Protein AF-A0A7K0PXF7-F1 (afdb_monomer_lite)

pLDDT: mean 78.7, std 16.93, range [41.91, 95.56]

Structure (mmCIF, N/CA/C/O backbone):
data_AF-A0A7K0PXF7-F1
#
_entry.id   AF-A0A7K0PXF7-F1
#
loop_
_atom_site.group_PDB
_atom_site.id
_atom_site.type_symbol
_atom_site.label_atom_id
_atom_site.label_alt_id
_atom_site.label_comp_id
_atom_site.label_asym_id
_atom_site.label_entity_id
_atom_site.label_seq_id
_atom_site.pdbx_PDB_ins_code
_atom_site.Cartn_x
_atom_site.Cartn_y
_atom_site.Cartn_z
_atom_site.occupancy
_atom_site.B_iso_or_equiv
_atom_site.auth_seq_id
_atom_site.auth_comp_id
_atom_site.auth_asym_id
_atom_site.auth_atom_id
_atom_site.pdbx_PDB_model_num
ATOM 1 N N . MET A 1 1 ? 28.383 44.919 -2.821 1.00 44.00 1 MET A N 1
ATOM 2 C CA . MET A 1 1 ? 27.640 44.185 -1.780 1.00 44.00 1 MET A CA 1
ATOM 3 C C . MET A 1 1 ? 26.188 44.120 -2.217 1.00 44.00 1 MET A C 1
ATOM 5 O O . MET A 1 1 ? 25.438 45.035 -1.929 1.00 44.00 1 MET A O 1
ATOM 9 N N . ASP A 1 2 ? 25.844 43.080 -2.973 1.00 52.16 2 ASP A N 1
ATOM 10 C CA . ASP A 1 2 ? 24.467 42.679 -3.275 1.00 52.16 2 ASP A CA 1
ATOM 11 C C . ASP A 1 2 ? 24.440 41.149 -3.118 1.00 52.16 2 ASP A C 1
ATOM 13 O O . ASP A 1 2 ? 24.954 40.433 -3.983 1.00 52.16 2 ASP A O 1
ATOM 17 N N . PRO A 1 3 ? 24.054 40.627 -1.941 1.00 54.09 3 PRO A N 1
ATOM 18 C CA . PRO A 1 3 ? 23.966 39.198 -1.727 1.00 54.09 3 PRO A CA 1
ATOM 19 C C . PRO A 1 3 ? 22.509 38.747 -1.879 1.00 54.09 3 PRO A C 1
ATOM 21 O O . PRO A 1 3 ? 21.638 39.248 -1.177 1.00 54.09 3 PRO A O 1
ATOM 24 N N . GLN A 1 4 ? 22.306 37.710 -2.704 1.00 60.38 4 GLN A N 1
ATOM 25 C CA . GLN A 1 4 ? 21.154 36.782 -2.758 1.00 60.38 4 GLN A CA 1
ATOM 26 C C . GLN A 1 4 ? 20.287 36.828 -4.034 1.00 60.38 4 GLN A C 1
ATOM 28 O O . GLN A 1 4 ? 19.074 37.011 -3.978 1.00 60.38 4 GLN A O 1
ATOM 33 N N . ARG A 1 5 ? 20.867 36.448 -5.183 1.00 46.28 5 ARG A N 1
ATOM 34 C CA . ARG A 1 5 ? 20.123 35.643 -6.171 1.00 46.28 5 ARG A CA 1
ATOM 35 C C . ARG A 1 5 ? 20.461 34.168 -5.972 1.00 46.28 5 ARG A C 1
ATOM 37 O O . ARG A 1 5 ? 21.528 33.710 -6.368 1.00 46.28 5 ARG A O 1
ATOM 44 N N . ARG A 1 6 ? 19.545 33.423 -5.350 1.00 56.78 6 ARG A N 1
ATOM 45 C CA . ARG A 1 6 ? 19.552 31.955 -5.391 1.00 56.78 6 ARG A CA 1
ATOM 46 C C . ARG A 1 6 ? 19.101 31.529 -6.796 1.00 56.78 6 ARG A C 1
ATOM 48 O O . ARG A 1 6 ? 18.019 31.954 -7.202 1.00 56.78 6 ARG A O 1
ATOM 55 N N . PRO A 1 7 ? 19.871 30.735 -7.557 1.00 49.38 7 PRO A N 1
ATOM 56 C CA . PRO A 1 7 ? 19.353 30.156 -8.786 1.00 49.38 7 PRO A CA 1
ATOM 57 C C . PRO A 1 7 ? 18.226 29.181 -8.433 1.00 49.38 7 PRO A C 1
ATOM 59 O O . PRO A 1 7 ? 18.377 28.323 -7.561 1.00 49.38 7 PRO A O 1
ATOM 62 N N . GLY A 1 8 ? 17.077 29.362 -9.087 1.00 43.50 8 GLY A N 1
ATOM 63 C CA . GLY A 1 8 ? 15.944 28.455 -8.994 1.00 43.50 8 GLY A CA 1
ATOM 64 C C . GLY A 1 8 ? 16.385 27.036 -9.334 1.00 43.50 8 GLY A C 1
ATOM 65 O O . GLY A 1 8 ? 17.063 26.806 -10.334 1.00 43.50 8 GLY A O 1
ATOM 66 N N . ARG A 1 9 ? 16.003 26.095 -8.470 1.00 49.97 9 ARG A N 1
ATOM 67 C CA . ARG A 1 9 ? 15.986 24.661 -8.748 1.00 49.97 9 ARG A CA 1
ATOM 68 C C . ARG A 1 9 ? 15.260 24.483 -10.085 1.00 49.97 9 ARG A C 1
ATOM 70 O O . ARG A 1 9 ? 14.050 24.678 -10.142 1.00 49.97 9 ARG A O 1
ATOM 77 N N . GLY A 1 10 ? 15.998 24.187 -11.156 1.00 41.91 10 GLY A N 1
ATOM 78 C CA . GLY A 1 10 ? 15.384 23.762 -12.412 1.00 41.91 10 GLY A CA 1
ATOM 79 C C . GLY A 1 10 ? 14.460 22.568 -12.142 1.00 41.91 10 GLY A C 1
ATOM 80 O O . GLY A 1 10 ? 14.715 21.845 -11.171 1.00 41.91 10 GLY A O 1
ATOM 81 N N . PRO A 1 11 ? 13.392 22.366 -12.934 1.00 53.38 11 PRO A N 1
ATOM 82 C CA . PRO A 1 11 ? 12.581 21.158 -12.842 1.00 53.38 11 PRO A CA 1
ATOM 83 C C . PRO A 1 11 ? 13.532 19.974 -13.019 1.00 53.38 11 PRO A C 1
ATOM 85 O O . PRO A 1 11 ? 14.140 19.779 -14.072 1.00 53.38 11 PRO A O 1
ATOM 88 N N . GLY A 1 12 ? 13.814 19.308 -11.904 1.00 44.44 12 GLY A N 1
ATOM 89 C CA . GLY A 1 12 ? 14.831 18.285 -11.833 1.00 44.44 12 GLY A CA 1
ATOM 90 C C . GLY A 1 12 ? 14.273 17.051 -12.492 1.00 44.44 12 GLY A C 1
ATOM 91 O O . GLY A 1 12 ? 13.496 16.367 -11.854 1.00 44.44 12 GLY A O 1
ATOM 92 N N . ALA A 1 13 ? 14.687 16.801 -13.732 1.00 46.78 13 ALA A N 1
ATOM 93 C CA . ALA A 1 13 ? 14.728 15.480 -14.339 1.00 46.78 13 ALA A CA 1
ATOM 94 C C . ALA A 1 13 ? 13.550 14.567 -13.953 1.00 46.78 13 ALA A C 1
ATOM 96 O O . ALA A 1 13 ? 13.753 13.501 -13.373 1.00 46.78 13 ALA A O 1
ATOM 97 N N . ASP A 1 14 ? 12.337 14.942 -14.356 1.00 48.91 14 ASP A N 1
ATOM 98 C CA . ASP A 1 14 ? 11.270 13.972 -14.603 1.00 48.91 14 ASP A CA 1
ATOM 99 C C . ASP A 1 14 ? 11.648 13.213 -15.887 1.00 48.91 14 ASP A C 1
ATOM 101 O O . ASP A 1 14 ? 11.033 13.356 -16.940 1.00 48.91 14 ASP A O 1
ATOM 105 N N . GLY A 1 15 ? 12.778 12.500 -15.851 1.00 49.03 15 GLY A N 1
ATOM 106 C CA . GLY A 1 15 ? 13.150 11.582 -16.913 1.00 49.03 15 GLY A CA 1
ATOM 107 C C . GLY A 1 15 ? 12.067 10.525 -16.941 1.00 49.03 15 GLY A C 1
ATOM 108 O O . GLY A 1 15 ? 11.987 9.767 -15.981 1.00 49.03 15 GLY A O 1
ATOM 109 N N . GLU A 1 16 ? 11.227 10.573 -17.980 1.00 50.56 16 GLU A N 1
ATOM 110 C CA . GLU A 1 16 ? 10.101 9.685 -18.285 1.00 50.56 16 GLU A CA 1
ATOM 111 C C . GLU A 1 16 ? 10.305 8.312 -17.639 1.00 50.56 16 GLU A C 1
ATOM 113 O O . GLU A 1 16 ? 10.976 7.432 -18.188 1.00 50.56 16 GLU A O 1
ATOM 118 N N . ARG A 1 17 ? 9.814 8.154 -16.404 1.00 65.75 17 ARG A N 1
ATOM 119 C CA . ARG A 1 17 ? 9.922 6.874 -15.720 1.00 65.75 17 ARG A CA 1
ATOM 120 C C . ARG A 1 17 ? 8.988 5.963 -16.504 1.00 65.75 17 ARG A C 1
ATOM 122 O O . ARG A 1 17 ? 7.816 6.317 -16.635 1.00 65.75 17 ARG A O 1
ATOM 129 N N . PRO A 1 18 ? 9.482 4.840 -17.053 1.00 74.38 18 PRO A N 1
ATOM 130 C CA . PRO A 1 18 ? 8.632 3.957 -17.826 1.00 74.38 18 PRO A CA 1
ATOM 131 C C . PRO A 1 18 ? 7.399 3.603 -16.990 1.00 74.38 18 PRO A C 1
ATOM 133 O O . PRO A 1 18 ? 7.523 3.452 -15.763 1.00 74.38 18 PRO A O 1
ATOM 136 N N . PRO A 1 19 ? 6.219 3.517 -17.625 1.00 83.06 19 PRO A N 1
ATOM 137 C CA . PRO A 1 19 ? 4.992 3.219 -16.912 1.00 83.06 19 PRO A CA 1
ATOM 138 C C . PRO A 1 19 ? 5.162 1.927 -16.101 1.00 83.06 19 PRO A C 1
ATOM 140 O O . PRO A 1 19 ? 5.931 1.042 -16.499 1.00 83.06 19 PRO A O 1
ATOM 143 N N . PRO A 1 20 ? 4.486 1.818 -14.946 1.00 86.88 20 PRO A N 1
ATOM 144 C CA . PRO A 1 20 ? 4.523 0.598 -14.161 1.00 86.88 20 PRO A CA 1
ATOM 145 C C . PRO A 1 20 ? 4.118 -0.613 -15.020 1.00 86.88 20 PRO A C 1
ATOM 147 O O . PRO A 1 20 ? 3.199 -0.498 -15.835 1.00 86.88 20 PRO A O 1
ATOM 150 N N . PRO A 1 21 ? 4.779 -1.770 -14.843 1.00 91.88 21 PRO A N 1
ATOM 151 C CA . PRO A 1 21 ? 4.381 -3.020 -15.471 1.00 91.88 21 PRO A CA 1
ATOM 152 C C . PRO A 1 21 ? 2.913 -3.337 -15.199 1.00 91.88 21 PRO A C 1
ATOM 154 O O . PRO A 1 21 ? 2.391 -3.005 -14.130 1.00 91.88 21 PRO A O 1
ATOM 157 N N . ALA A 1 22 ? 2.254 -3.988 -16.156 1.00 92.56 22 ALA A N 1
ATOM 158 C CA . ALA A 1 22 ? 0.816 -4.232 -16.102 1.00 92.56 22 ALA A CA 1
ATOM 159 C C . ALA A 1 22 ? 0.411 -5.049 -14.865 1.00 92.56 22 ALA A C 1
ATOM 161 O O . ALA A 1 22 ? -0.612 -4.767 -14.250 1.00 92.56 22 ALA A O 1
ATOM 162 N N . GLU A 1 23 ? 1.237 -6.012 -14.461 1.00 91.00 23 GLU A N 1
ATOM 163 C CA . GLU A 1 23 ? 1.022 -6.856 -13.286 1.00 91.00 23 GLU A CA 1
ATOM 164 C C . GLU A 1 23 ? 1.100 -6.040 -11.991 1.00 91.00 23 GLU A C 1
ATOM 166 O O . GLU A 1 23 ? 0.265 -6.193 -11.100 1.00 91.00 23 GLU A O 1
ATOM 171 N N . PHE A 1 24 ? 2.070 -5.123 -11.908 1.00 92.94 24 PHE A N 1
ATOM 172 C CA . PHE A 1 24 ? 2.196 -4.217 -10.770 1.00 92.94 24 PHE A CA 1
ATOM 173 C C . PHE A 1 24 ? 1.018 -3.248 -10.715 1.00 92.94 24 PHE A C 1
ATOM 175 O O . PHE A 1 24 ? 0.429 -3.069 -9.653 1.00 92.94 24 PHE A O 1
ATOM 182 N N . GLN A 1 25 ? 0.619 -2.680 -11.856 1.00 93.69 25 GLN A N 1
ATOM 183 C CA . GLN A 1 25 ? -0.550 -1.808 -11.926 1.00 93.69 25 GLN A CA 1
ATOM 184 C C . GLN A 1 25 ? -1.831 -2.546 -11.512 1.00 93.69 25 GLN A C 1
ATOM 186 O O . GLN A 1 25 ? -2.580 -2.033 -10.688 1.00 93.69 25 GLN A O 1
ATOM 191 N N . ALA A 1 26 ? -2.040 -3.776 -11.989 1.00 93.69 26 ALA A N 1
ATOM 192 C CA . ALA A 1 26 ? -3.191 -4.592 -11.612 1.00 93.69 26 ALA A CA 1
ATOM 193 C C . ALA A 1 26 ? -3.229 -4.888 -10.101 1.00 93.69 26 ALA A C 1
ATOM 195 O O . ALA A 1 26 ? -4.301 -4.875 -9.494 1.00 93.69 26 ALA A O 1
ATOM 196 N N . ALA A 1 27 ? -2.069 -5.111 -9.472 1.00 92.50 27 ALA A N 1
ATOM 197 C CA . ALA A 1 27 ? -1.982 -5.271 -8.023 1.00 92.50 27 ALA A CA 1
ATOM 198 C C . ALA A 1 27 ? -2.376 -3.985 -7.276 1.00 92.50 27 ALA A C 1
ATOM 200 O O . ALA A 1 27 ? -3.106 -4.052 -6.286 1.00 92.50 27 ALA A O 1
ATOM 201 N N . LEU A 1 28 ? -1.942 -2.813 -7.754 1.00 93.06 28 LEU A N 1
ATOM 202 C CA . LEU A 1 28 ? -2.340 -1.525 -7.174 1.00 93.06 28 LEU A CA 1
ATOM 203 C C . LEU A 1 28 ? -3.840 -1.264 -7.335 1.00 93.06 28 LEU A C 1
ATOM 205 O O . LEU A 1 28 ? -4.492 -0.838 -6.380 1.00 93.06 28 LEU A O 1
ATOM 209 N N . ASP A 1 29 ? -4.393 -1.571 -8.506 1.00 94.19 29 ASP A N 1
ATOM 210 C CA . ASP A 1 29 ? -5.822 -1.421 -8.775 1.00 94.19 29 ASP A CA 1
ATOM 211 C C . ASP A 1 29 ? -6.644 -2.333 -7.854 1.00 94.19 29 ASP A C 1
ATOM 213 O O . ASP A 1 29 ? -7.646 -1.899 -7.285 1.00 94.19 29 ASP A O 1
ATOM 217 N N . ALA A 1 30 ? -6.189 -3.569 -7.622 1.00 92.44 30 ALA A N 1
ATOM 218 C CA . ALA A 1 30 ? -6.816 -4.477 -6.667 1.00 92.44 30 ALA A CA 1
ATOM 219 C C . ALA A 1 30 ? -6.774 -3.923 -5.230 1.00 92.44 30 ALA A C 1
ATOM 221 O O . ALA A 1 30 ? -7.799 -3.935 -4.542 1.00 92.44 30 ALA A O 1
ATOM 222 N N . LEU A 1 31 ? -5.633 -3.379 -4.789 1.00 91.25 31 LEU A N 1
ATOM 223 C CA . LEU A 1 31 ? -5.496 -2.762 -3.463 1.00 91.25 31 LEU A CA 1
ATOM 224 C C . LEU A 1 31 ? -6.424 -1.557 -3.280 1.00 91.25 31 LEU A C 1
ATOM 226 O O . LEU A 1 31 ? -6.997 -1.387 -2.204 1.00 91.25 31 LEU A O 1
ATOM 230 N N . ALA A 1 32 ? -6.634 -0.761 -4.328 1.00 88.94 32 ALA A N 1
ATOM 231 C CA . ALA A 1 32 ? -7.521 0.399 -4.283 1.00 88.94 32 ALA A CA 1
ATOM 232 C C . ALA A 1 32 ? -9.000 0.030 -4.046 1.00 88.94 32 ALA A C 1
ATOM 234 O O . ALA A 1 32 ? -9.785 0.871 -3.608 1.00 88.94 32 ALA A O 1
ATOM 235 N N . THR A 1 33 ? -9.394 -1.225 -4.298 1.00 92.19 33 THR A N 1
ATOM 236 C CA . THR A 1 33 ? -10.762 -1.709 -4.033 1.00 92.19 33 THR A CA 1
ATOM 237 C C . THR A 1 33 ? -10.999 -2.147 -2.585 1.00 92.19 33 THR A C 1
ATOM 239 O O . THR A 1 33 ? -12.144 -2.409 -2.199 1.00 92.19 33 THR A O 1
ATOM 242 N N . VAL A 1 34 ? -9.946 -2.218 -1.762 1.00 91.50 34 VAL A N 1
ATOM 243 C CA . VAL A 1 34 ? -10.035 -2.713 -0.386 1.00 91.50 34 VAL A CA 1
ATOM 244 C C . VAL A 1 34 ? -10.820 -1.738 0.490 1.00 91.50 34 VAL A C 1
ATOM 246 O O . VAL A 1 34 ? -10.490 -0.561 0.624 1.00 91.50 34 VAL A O 1
ATOM 249 N N . ARG A 1 35 ? -11.859 -2.256 1.150 1.00 91.06 35 ARG A N 1
ATOM 250 C CA . ARG A 1 35 ? -12.595 -1.548 2.201 1.00 91.06 35 ARG A CA 1
ATOM 251 C C . ARG A 1 35 ? -11.990 -1.913 3.551 1.00 91.06 35 ARG A C 1
ATOM 253 O O . ARG A 1 35 ? -12.199 -3.020 4.043 1.00 91.06 35 ARG A O 1
ATOM 260 N N . ALA A 1 36 ? -11.240 -0.985 4.136 1.00 88.06 36 ALA A N 1
ATOM 261 C CA . ALA A 1 36 ? -10.770 -1.124 5.507 1.00 88.06 36 ALA A CA 1
ATOM 262 C C . ALA A 1 36 ? -11.952 -1.066 6.488 1.00 88.06 36 ALA A C 1
ATOM 264 O O . ALA A 1 36 ? -12.992 -0.467 6.191 1.00 88.06 36 ALA A O 1
ATOM 265 N N . ARG A 1 37 ? -11.797 -1.694 7.657 1.00 89.69 37 ARG A N 1
ATOM 266 C CA . ARG A 1 37 ? -12.755 -1.511 8.753 1.00 89.69 37 ARG A CA 1
ATOM 267 C C . ARG A 1 37 ? -12.693 -0.069 9.264 1.00 89.69 37 ARG A C 1
ATOM 269 O O . ARG A 1 37 ? -11.675 0.590 9.084 1.00 89.69 37 ARG A O 1
ATOM 276 N N . SER A 1 38 ? -13.753 0.411 9.912 1.00 87.25 38 SER A N 1
ATOM 277 C CA . SER A 1 38 ? -13.842 1.796 10.402 1.00 87.25 38 SER A CA 1
ATOM 278 C C . SER A 1 38 ? -12.760 2.159 11.417 1.00 87.25 38 SER A C 1
ATOM 280 O O . SER A 1 38 ? -12.390 3.322 11.504 1.00 87.25 38 SER A O 1
ATOM 282 N N . GLU A 1 39 ? -12.236 1.175 12.148 1.00 87.38 39 GLU A N 1
ATOM 283 C CA . GLU A 1 39 ? -11.149 1.366 13.111 1.00 87.38 39 GLU A CA 1
ATOM 284 C C . GLU A 1 39 ? -9.764 1.450 12.439 1.00 87.38 39 GLU A C 1
ATOM 286 O O . GLU A 1 39 ? -8.769 1.718 13.105 1.00 87.38 39 GLU A O 1
ATOM 291 N N . ILE A 1 40 ? -9.674 1.180 11.129 1.00 90.38 40 ILE A N 1
ATOM 292 C CA . ILE A 1 40 ? -8.419 1.112 10.378 1.00 90.38 40 ILE A CA 1
ATOM 293 C C . ILE A 1 40 ? -8.330 2.293 9.413 1.00 90.38 40 ILE A C 1
ATOM 295 O O . ILE A 1 40 ? -9.089 2.401 8.449 1.00 90.38 40 ILE A O 1
ATOM 299 N N . VAL A 1 41 ? -7.314 3.124 9.612 1.00 89.69 41 VAL A N 1
ATOM 300 C CA . VAL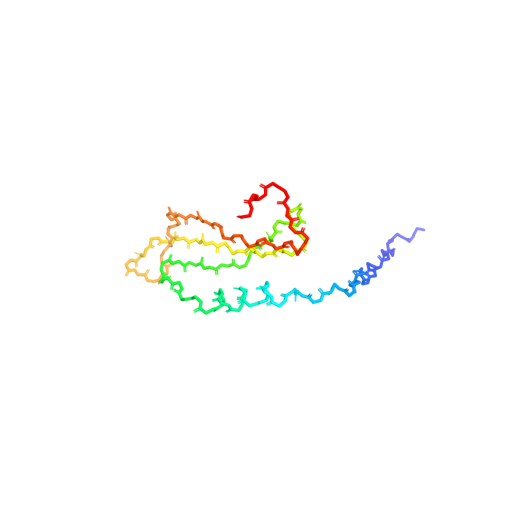 A 1 41 ? -6.944 4.207 8.704 1.00 89.69 41 VAL A CA 1
ATOM 301 C C . VAL A 1 41 ? -5.805 3.728 7.811 1.00 89.69 41 VAL A C 1
ATOM 303 O O . VAL A 1 41 ? -4.729 3.377 8.296 1.00 89.69 41 VAL A O 1
ATOM 306 N N . LEU A 1 42 ? -6.047 3.711 6.499 1.00 92.12 42 LEU A N 1
ATOM 307 C CA . LEU A 1 42 ? -5.032 3.414 5.490 1.00 92.12 42 LEU A CA 1
ATOM 308 C C . LEU A 1 42 ? -4.520 4.712 4.866 1.00 92.12 42 LEU A C 1
ATOM 310 O O . LEU A 1 42 ? -5.310 5.570 4.472 1.00 92.12 42 LEU A O 1
ATOM 314 N N . GLU A 1 43 ? -3.204 4.840 4.732 1.00 90.75 43 GLU A N 1
ATOM 315 C CA . GLU A 1 43 ? -2.565 6.001 4.115 1.00 90.75 43 GLU A CA 1
ATOM 316 C C . GLU A 1 43 ? -1.392 5.598 3.222 1.00 90.75 43 GLU A C 1
ATOM 318 O O . GLU A 1 43 ? -0.699 4.612 3.473 1.00 90.75 43 GLU A O 1
ATOM 323 N N . HIS A 1 44 ? -1.144 6.367 2.162 1.00 90.94 44 HIS A N 1
ATOM 324 C CA . HIS A 1 44 ? 0.049 6.167 1.346 1.00 90.94 44 HIS A CA 1
ATOM 325 C C . HIS A 1 44 ? 1.282 6.652 2.102 1.00 90.94 44 HIS A C 1
ATOM 327 O O . HIS A 1 44 ? 1.326 7.787 2.578 1.00 90.94 44 HIS A O 1
ATOM 333 N N . ILE A 1 45 ? 2.309 5.808 2.146 1.00 93.31 45 ILE A N 1
ATOM 334 C CA . ILE A 1 45 ? 3.597 6.142 2.756 1.00 93.31 45 ILE A CA 1
ATOM 335 C C . ILE A 1 45 ? 4.721 6.033 1.718 1.00 93.31 45 ILE A C 1
ATOM 337 O O . ILE A 1 45 ? 4.565 5.352 0.700 1.00 93.31 45 ILE A O 1
ATOM 341 N N . PRO A 1 46 ? 5.880 6.677 1.946 1.00 91.19 46 PRO A N 1
ATOM 342 C CA . PRO A 1 46 ? 7.022 6.536 1.054 1.00 91.19 46 PRO A CA 1
ATOM 343 C C . PRO A 1 46 ? 7.450 5.070 0.926 1.00 91.19 46 PRO A C 1
ATOM 345 O O . PRO A 1 46 ? 7.832 4.429 1.908 1.00 91.19 46 PRO A O 1
ATOM 348 N N . ALA A 1 47 ? 7.403 4.542 -0.296 1.00 89.56 47 ALA A N 1
ATOM 349 C CA . ALA A 1 47 ? 7.810 3.172 -0.569 1.00 89.56 47 ALA A CA 1
ATOM 350 C C . ALA A 1 47 ? 9.342 3.019 -0.528 1.00 89.56 47 ALA A C 1
ATOM 352 O O . ALA A 1 47 ? 10.067 3.946 -0.917 1.00 89.56 47 ALA A O 1
ATOM 353 N N . PRO A 1 48 ? 9.864 1.861 -0.085 1.00 86.31 48 PRO A N 1
ATOM 354 C CA . PRO A 1 48 ? 11.299 1.606 -0.051 1.00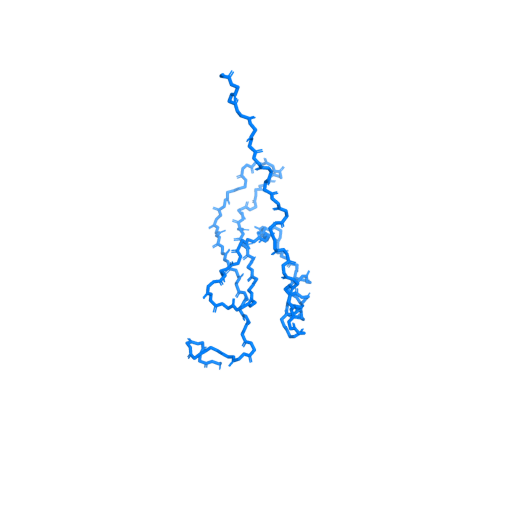 86.31 48 PRO A CA 1
ATOM 355 C C . PRO A 1 48 ? 11.884 1.541 -1.468 1.00 86.31 48 PRO A C 1
ATOM 357 O O . PRO A 1 48 ? 11.736 0.558 -2.185 1.00 86.31 48 PRO A O 1
ATOM 360 N N . GLN A 1 49 ? 12.627 2.579 -1.849 1.00 81.81 49 GLN A N 1
ATOM 361 C CA . GLN A 1 49 ? 13.153 2.743 -3.213 1.00 81.81 49 GLN A CA 1
ATOM 362 C C . GLN A 1 49 ? 14.369 1.862 -3.543 1.00 81.81 49 GLN A C 1
ATOM 364 O O . GLN A 1 49 ? 14.812 1.829 -4.684 1.00 81.81 49 GLN A O 1
ATOM 369 N N . ARG A 1 50 ? 14.967 1.199 -2.545 1.00 85.31 50 ARG A N 1
ATOM 370 C CA . ARG A 1 50 ? 16.214 0.426 -2.710 1.00 85.31 50 ARG A CA 1
ATOM 371 C C . ARG A 1 50 ? 16.002 -1.075 -2.876 1.00 85.31 50 ARG A C 1
ATOM 373 O O . ARG A 1 50 ? 16.975 -1.772 -3.128 1.00 85.31 50 ARG A O 1
ATOM 380 N N . LEU A 1 51 ? 14.778 -1.556 -2.664 1.00 85.81 51 LEU A N 1
ATOM 381 C CA . LEU A 1 51 ? 14.473 -2.985 -2.700 1.00 85.81 51 LEU A CA 1
ATOM 382 C C . LEU A 1 51 ? 14.037 -3.437 -4.094 1.00 85.81 51 LEU A C 1
ATOM 384 O O . LEU A 1 51 ? 14.381 -4.535 -4.495 1.00 85.81 51 LEU A O 1
ATOM 388 N N . ALA A 1 52 ? 13.304 -2.599 -4.829 1.00 90.31 52 ALA A N 1
ATOM 389 C CA . ALA A 1 52 ? 12.731 -2.947 -6.124 1.00 90.31 52 ALA A CA 1
ATOM 390 C C . ALA A 1 52 ? 12.665 -1.717 -7.042 1.00 90.31 52 ALA A C 1
ATOM 392 O O . ALA A 1 52 ? 12.478 -0.606 -6.527 1.00 90.31 52 ALA A O 1
ATOM 393 N N . PRO A 1 53 ? 12.736 -1.880 -8.376 1.00 89.19 53 PRO A N 1
ATOM 394 C CA . PRO A 1 53 ? 12.535 -0.767 -9.305 1.00 89.19 53 PRO A CA 1
ATOM 395 C C . PRO A 1 53 ? 11.113 -0.187 -9.231 1.00 89.19 53 PRO A C 1
ATOM 397 O O . PRO A 1 53 ? 10.940 1.030 -9.349 1.00 89.19 53 PRO A O 1
ATOM 400 N N . TRP A 1 54 ? 10.111 -1.039 -8.975 1.00 90.25 54 TRP A N 1
ATOM 401 C CA . TRP A 1 54 ? 8.735 -0.635 -8.690 1.00 90.25 54 TRP A CA 1
ATOM 402 C C . TRP A 1 54 ? 8.361 -1.036 -7.266 1.00 90.25 54 TRP A C 1
ATOM 404 O O . TRP A 1 54 ? 8.462 -2.199 -6.878 1.00 90.25 54 TRP A O 1
ATOM 414 N N . SER A 1 55 ? 7.939 -0.058 -6.469 1.00 93.19 55 SER A N 1
ATOM 415 C CA . SER A 1 55 ? 7.522 -0.285 -5.089 1.00 93.19 55 SER A CA 1
ATOM 416 C C . SER A 1 55 ? 6.342 0.601 -4.715 1.00 93.19 55 SER A C 1
ATOM 418 O O . SER A 1 55 ? 6.235 1.747 -5.158 1.00 93.19 55 SER A O 1
ATOM 420 N N . HIS A 1 56 ? 5.453 0.061 -3.888 1.00 93.81 56 HIS A N 1
ATOM 421 C CA . HIS A 1 56 ? 4.323 0.780 -3.315 1.00 93.81 56 HIS A CA 1
ATOM 422 C C . HIS A 1 56 ? 4.184 0.416 -1.842 1.00 93.81 56 HIS A C 1
ATOM 424 O O . HIS A 1 56 ? 4.482 -0.712 -1.450 1.00 93.81 56 HIS A O 1
ATOM 430 N N . ALA A 1 57 ? 3.765 1.371 -1.016 1.00 95.25 57 ALA A N 1
ATOM 431 C CA . ALA A 1 57 ? 3.637 1.150 0.412 1.00 95.25 57 ALA A CA 1
ATOM 432 C C . ALA A 1 57 ? 2.408 1.859 0.981 1.00 95.25 57 ALA A C 1
ATOM 434 O O . ALA A 1 57 ? 2.177 3.045 0.735 1.00 95.25 57 ALA A O 1
ATOM 435 N N . ILE A 1 58 ? 1.663 1.112 1.787 1.00 95.56 58 ILE A N 1
ATOM 436 C CA . ILE A 1 58 ? 0.485 1.570 2.511 1.00 95.56 58 ILE A CA 1
ATOM 437 C C . ILE A 1 58 ? 0.788 1.435 4.001 1.00 95.56 58 ILE A C 1
ATOM 439 O O . ILE A 1 58 ? 1.177 0.365 4.475 1.00 95.56 58 ILE A O 1
ATOM 443 N N . GLY A 1 59 ? 0.643 2.528 4.737 1.00 94.12 59 GLY A N 1
ATOM 444 C CA . GLY A 1 59 ? 0.589 2.524 6.190 1.00 94.12 59 GLY A CA 1
ATOM 445 C C . GLY A 1 59 ? -0.824 2.188 6.646 1.00 94.12 59 GLY A C 1
ATOM 446 O O . GLY A 1 59 ? -1.795 2.663 6.062 1.00 94.12 59 GLY A O 1
ATOM 447 N N . ALA A 1 60 ? -0.932 1.366 7.681 1.00 93.75 60 ALA A N 1
ATOM 448 C CA . ALA A 1 60 ? -2.179 1.081 8.366 1.00 93.75 60 ALA A CA 1
ATOM 449 C C . ALA A 1 60 ? -2.030 1.492 9.828 1.00 93.75 60 ALA A C 1
ATOM 451 O O . ALA A 1 60 ? -1.087 1.064 10.495 1.00 93.75 60 ALA A O 1
ATOM 452 N N . ARG A 1 61 ? -2.960 2.299 10.326 1.00 92.44 61 ARG A N 1
ATOM 453 C CA . ARG A 1 61 ? -3.098 2.606 11.751 1.00 92.44 61 ARG A CA 1
ATOM 454 C C . ARG A 1 61 ? -4.450 2.117 12.228 1.00 92.44 61 ARG A C 1
ATOM 456 O O . ARG A 1 61 ? -5.442 2.269 11.522 1.00 92.44 61 ARG A O 1
ATOM 463 N N . VAL A 1 62 ? -4.467 1.507 13.401 1.00 91.06 62 VAL A N 1
ATOM 464 C CA . VAL A 1 62 ? -5.671 1.004 14.050 1.00 91.06 62 VAL A CA 1
ATOM 465 C C . VAL A 1 62 ? -5.907 1.846 15.289 1.00 91.06 62 VAL A C 1
ATOM 467 O O . VAL A 1 62 ? -5.026 1.926 16.148 1.00 91.06 62 VAL A O 1
ATOM 470 N N . ALA A 1 63 ? -7.078 2.459 15.371 1.00 87.44 63 ALA A N 1
ATOM 471 C CA . ALA A 1 63 ? -7.524 3.197 16.541 1.00 87.44 63 ALA A CA 1
ATOM 472 C C . ALA A 1 63 ? -8.490 2.348 17.375 1.00 87.44 63 ALA A C 1
ATOM 474 O O . ALA A 1 63 ? -9.219 1.511 16.837 1.00 87.44 63 ALA A O 1
ATOM 475 N N . GLU A 1 64 ? -8.502 2.556 18.688 1.00 81.44 64 GLU A N 1
ATOM 476 C CA . GLU A 1 64 ? -9.613 2.093 19.514 1.00 81.44 64 GLU A CA 1
ATOM 477 C C . GLU A 1 64 ? -10.871 2.897 19.148 1.00 81.44 64 GLU A C 1
ATOM 479 O O . GLU A 1 64 ? -10.809 4.124 19.117 1.00 81.44 64 GLU A O 1
ATOM 484 N N . PRO A 1 65 ? -12.010 2.249 18.847 1.00 68.56 65 PRO A N 1
ATOM 485 C CA . PRO A 1 65 ? -13.243 2.975 18.589 1.00 68.56 65 PRO A CA 1
ATOM 486 C C . PRO A 1 65 ? -13.727 3.647 19.881 1.00 68.56 65 PRO A C 1
ATOM 488 O O . PRO A 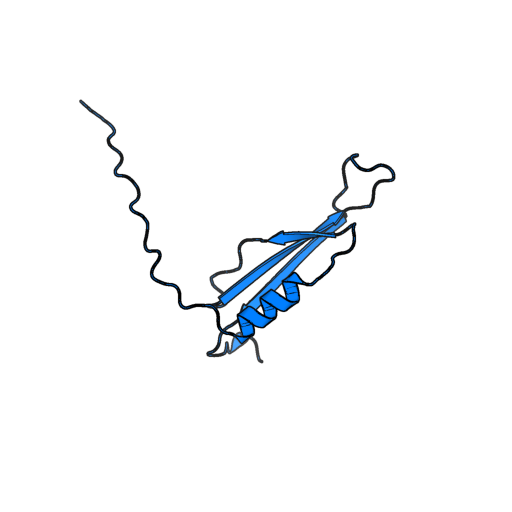1 65 ? -14.202 2.967 20.792 1.00 68.56 65 PRO A O 1
ATOM 491 N N . GLY A 1 66 ? -13.626 4.975 19.955 1.00 64.00 66 GLY A N 1
ATOM 492 C CA . GLY A 1 66 ? -14.218 5.757 21.041 1.00 64.00 66 GLY A CA 1
ATOM 493 C C . GLY A 1 66 ? -15.752 5.678 21.044 1.00 64.00 66 GLY A C 1
ATOM 494 O O . GLY A 1 66 ? -16.389 5.560 19.995 1.00 64.00 66 GLY A O 1
ATOM 495 N N . GLU A 1 67 ? -16.371 5.768 22.227 1.00 56.81 67 GLU A N 1
ATOM 496 C CA . GLU A 1 67 ? -17.840 5.803 22.378 1.00 56.81 67 GLU A CA 1
ATOM 497 C C . GLU A 1 67 ? -18.478 7.052 21.732 1.00 56.81 67 GLU A C 1
ATOM 499 O O . GLU A 1 67 ? -19.669 7.053 21.412 1.00 56.81 67 GLU A O 1
ATOM 504 N N . LEU A 1 68 ? -17.687 8.106 21.500 1.00 56.69 68 LEU A N 1
ATOM 505 C CA . LEU A 1 68 ? -18.086 9.353 20.853 1.00 56.69 68 LEU A CA 1
ATOM 506 C C . LEU A 1 68 ? -17.060 9.723 19.776 1.00 56.69 68 LEU A C 1
ATOM 508 O O . LEU A 1 68 ? -15.865 9.819 20.039 1.00 56.69 68 LEU A O 1
ATOM 512 N N . ALA A 1 69 ? -17.533 9.948 18.548 1.00 54.22 69 ALA A N 1
ATOM 513 C CA . ALA A 1 69 ? -16.684 10.360 17.435 1.00 54.22 69 ALA A CA 1
ATOM 514 C C . ALA A 1 69 ? -16.025 11.722 1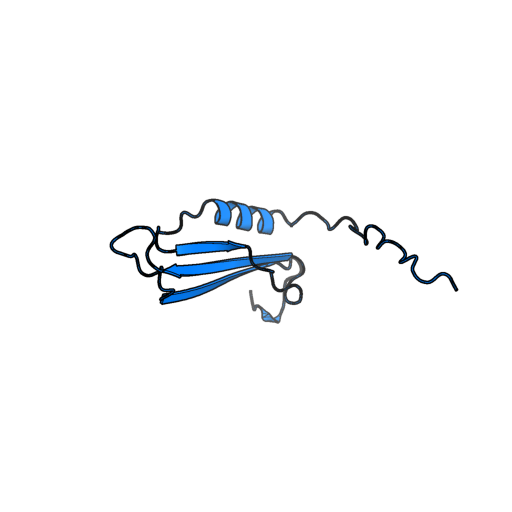7.735 1.00 54.22 69 ALA A C 1
ATOM 516 O O . ALA A 1 69 ? -16.703 12.751 17.694 1.00 54.22 69 ALA A O 1
ATOM 517 N N . GLY A 1 70 ? -14.716 11.731 18.006 1.00 57.19 70 GLY A N 1
ATOM 518 C CA . GLY A 1 70 ? -13.915 12.954 18.144 1.00 57.19 70 GLY A CA 1
ATOM 519 C C . GLY A 1 70 ? -13.128 13.123 19.446 1.00 57.19 70 GLY A C 1
ATOM 520 O O . GLY A 1 70 ? -12.408 14.114 19.552 1.00 57.19 70 GLY A O 1
ATOM 521 N N . GLU A 1 71 ? -13.230 12.205 20.408 1.00 57.47 71 GLU A N 1
ATOM 522 C CA . GLU A 1 71 ? -12.320 12.161 21.565 1.00 57.47 71 GLU A CA 1
ATOM 523 C C . GLU A 1 71 ? -11.133 11.250 21.236 1.00 57.47 71 GLU A C 1
ATOM 525 O O . GLU A 1 71 ? -11.332 10.210 20.621 1.00 57.47 71 GLU A O 1
ATOM 530 N N . ASP A 1 72 ? -9.917 11.698 21.569 1.00 63.66 72 ASP A N 1
ATOM 531 C CA . ASP A 1 72 ? -8.610 11.166 21.160 1.00 63.66 72 ASP A CA 1
ATOM 532 C C . ASP A 1 72 ? -8.589 9.658 20.837 1.00 63.66 72 ASP A C 1
ATOM 534 O O . ASP A 1 72 ? -8.343 8.827 21.711 1.00 63.66 72 ASP A O 1
ATOM 538 N N . ASP A 1 73 ? -8.805 9.319 19.558 1.00 68.44 73 ASP A N 1
ATOM 539 C CA . ASP A 1 73 ? -8.646 7.966 19.020 1.00 68.44 73 ASP A CA 1
ATOM 540 C C . ASP A 1 73 ? -7.246 7.451 19.395 1.00 68.44 73 ASP A C 1
ATOM 542 O O . ASP A 1 73 ? -6.222 7.902 18.865 1.00 68.44 73 ASP A O 1
ATOM 546 N N . VAL A 1 74 ? -7.190 6.511 20.341 1.00 79.50 74 VAL A N 1
ATOM 547 C CA . VAL A 1 74 ? -5.926 5.943 20.813 1.00 79.50 74 VAL A CA 1
ATOM 548 C C . VAL A 1 74 ? -5.438 4.943 19.775 1.00 79.50 74 VAL A C 1
ATOM 550 O O . VAL A 1 74 ? -6.103 3.943 19.508 1.00 79.50 74 VAL A O 1
ATOM 553 N N . GLU A 1 75 ? -4.262 5.186 19.187 1.00 84.31 75 GLU A N 1
ATOM 554 C CA . GLU A 1 75 ? -3.626 4.197 18.313 1.00 84.31 75 GLU A CA 1
ATOM 555 C C . GLU A 1 75 ? -3.266 2.949 19.130 1.00 84.31 75 GLU A C 1
ATOM 557 O O . GLU A 1 75 ? -2.436 2.999 20.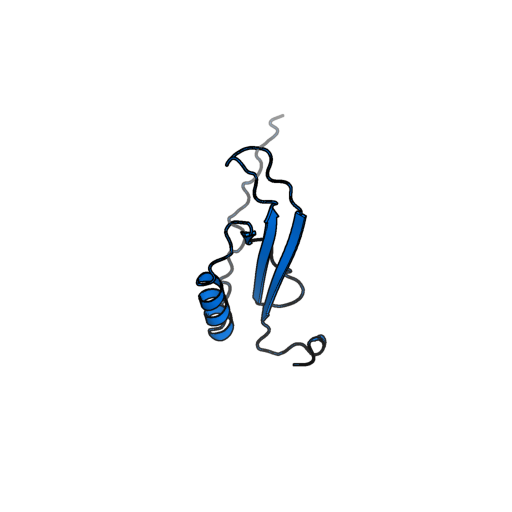039 1.00 84.31 75 GLU A O 1
ATOM 562 N N . ILE A 1 76 ? -3.874 1.818 18.778 1.00 90.25 76 ILE A N 1
ATOM 563 C CA . ILE A 1 76 ? -3.641 0.520 19.426 1.00 90.25 76 ILE A CA 1
ATOM 564 C C . ILE A 1 76 ? -2.689 -0.368 18.624 1.00 90.25 76 ILE A C 1
ATOM 566 O O . ILE A 1 76 ? -2.063 -1.270 19.182 1.00 90.25 76 ILE A O 1
ATOM 570 N N . ALA A 1 77 ? -2.572 -0.134 17.315 1.00 90.81 77 ALA A N 1
ATOM 571 C CA . ALA A 1 77 ? -1.649 -0.857 16.452 1.00 90.81 77 ALA A CA 1
ATOM 572 C C . ALA A 1 77 ? -1.301 -0.056 15.194 1.00 90.81 77 ALA A C 1
ATOM 574 O O . ALA A 1 77 ? -2.120 0.685 14.654 1.00 90.81 77 ALA A O 1
ATOM 575 N N . SER A 1 78 ? -0.105 -0.301 14.665 1.00 92.88 78 SER A N 1
ATOM 576 C CA . SER A 1 78 ? 0.308 0.179 13.350 1.00 92.88 78 SER A CA 1
ATOM 577 C C . SER A 1 78 ? 0.980 -0.923 12.538 1.00 92.88 78 SER A C 1
ATOM 579 O O . SER A 1 78 ? 1.591 -1.855 13.064 1.00 92.88 78 SER A O 1
ATOM 581 N N . GLY A 1 79 ? 0.837 -0.826 11.220 1.00 93.81 79 GLY A N 1
ATOM 582 C CA . GLY A 1 79 ? 1.332 -1.794 10.255 1.00 93.81 79 GLY A CA 1
ATOM 583 C C . GLY A 1 79 ? 1.710 -1.131 8.938 1.00 93.81 79 GLY A C 1
ATOM 584 O O . GLY A 1 79 ? 1.359 0.016 8.660 1.00 93.81 79 GLY A O 1
ATOM 585 N N . ARG A 1 80 ? 2.468 -1.856 8.117 1.00 95.12 80 ARG A N 1
ATOM 586 C CA . ARG A 1 80 ? 2.827 -1.424 6.765 1.00 95.12 80 ARG A CA 1
ATOM 587 C C . ARG A 1 80 ? 2.654 -2.589 5.815 1.00 95.12 80 ARG A C 1
ATOM 589 O O . ARG A 1 80 ? 3.117 -3.690 6.100 1.00 95.12 80 ARG A O 1
ATOM 596 N N . PHE A 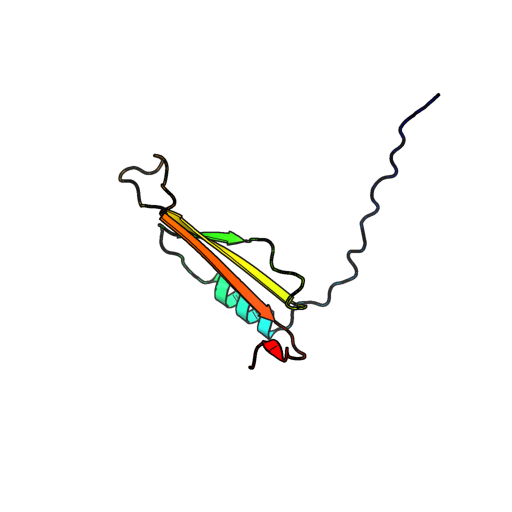1 81 ? 2.026 -2.320 4.686 1.00 93.88 81 PHE A N 1
ATOM 597 C CA . PHE A 1 81 ? 1.914 -3.245 3.576 1.00 93.88 81 PHE A CA 1
ATOM 598 C C . PHE A 1 81 ? 2.773 -2.722 2.431 1.00 93.88 81 PHE A C 1
ATOM 600 O O . PHE A 1 81 ? 2.604 -1.580 2.006 1.00 93.88 81 PHE A O 1
ATOM 607 N N . ILE A 1 82 ? 3.727 -3.527 1.968 1.00 92.81 82 ILE A N 1
ATOM 608 C CA . ILE A 1 82 ? 4.696 -3.125 0.947 1.00 92.81 82 ILE A CA 1
ATOM 609 C C . ILE A 1 82 ? 4.584 -4.094 -0.223 1.00 92.81 82 ILE A C 1
ATOM 611 O O . ILE A 1 82 ? 4.748 -5.298 -0.047 1.00 92.81 82 ILE A O 1
ATOM 615 N N . VAL A 1 83 ? 4.343 -3.550 -1.413 1.00 92.12 83 VAL A N 1
ATOM 616 C CA . VAL A 1 83 ? 4.408 -4.285 -2.676 1.00 92.12 83 VAL A CA 1
ATOM 617 C C . VAL A 1 83 ? 5.734 -3.963 -3.336 1.00 92.12 83 VAL A C 1
ATOM 619 O O . VAL A 1 83 ? 6.069 -2.792 -3.534 1.00 92.12 83 VAL A O 1
ATOM 622 N N . LEU A 1 84 ? 6.477 -5.006 -3.677 1.00 91.75 84 LEU A N 1
ATOM 623 C CA . LEU A 1 84 ? 7.729 -4.930 -4.412 1.00 91.75 84 LEU A CA 1
ATOM 624 C C . LEU A 1 84 ? 7.534 -5.648 -5.741 1.00 91.75 84 LEU A C 1
ATOM 626 O O . LEU A 1 84 ? 6.954 -6.731 -5.775 1.00 91.75 84 LEU A O 1
ATOM 630 N N . HIS A 1 85 ? 8.004 -5.043 -6.825 1.00 89.81 85 HIS A N 1
ATOM 631 C CA . HIS A 1 85 ? 7.985 -5.672 -8.133 1.00 89.81 85 HIS A CA 1
ATOM 632 C C . HIS A 1 85 ? 9.305 -5.442 -8.860 1.00 89.81 85 HIS A C 1
ATOM 634 O O . HIS A 1 85 ? 9.723 -4.302 -9.089 1.00 89.81 85 HIS A O 1
ATOM 640 N N . ASP A 1 86 ? 9.933 -6.553 -9.231 1.00 89.31 86 ASP A N 1
ATOM 641 C CA . ASP A 1 86 ? 11.088 -6.607 -10.114 1.00 89.31 86 ASP A CA 1
ATOM 642 C C . ASP A 1 86 ? 10.800 -7.619 -11.242 1.00 89.31 86 ASP A C 1
ATOM 644 O O . ASP A 1 86 ? 10.791 -8.823 -10.982 1.00 89.31 86 ASP A O 1
ATOM 648 N N . PRO A 1 87 ? 10.553 -7.164 -12.486 1.00 84.12 87 PRO A N 1
ATOM 649 C CA . PRO A 1 87 ? 10.347 -8.026 -13.647 1.00 84.12 87 PRO A CA 1
ATOM 650 C C . PRO A 1 87 ? 11.532 -8.944 -13.953 1.00 84.12 87 PRO A C 1
ATOM 652 O O . PRO A 1 87 ? 11.341 -9.979 -14.586 1.00 84.12 87 PRO A O 1
ATOM 655 N N . ALA A 1 88 ? 12.752 -8.567 -13.554 1.00 83.88 88 ALA A N 1
ATOM 656 C CA . ALA A 1 88 ? 13.929 -9.414 -13.724 1.00 83.88 88 ALA A CA 1
ATOM 657 C C . ALA A 1 88 ? 14.016 -10.510 -12.646 1.00 83.88 88 ALA A C 1
ATOM 659 O O . ALA A 1 88 ? 14.830 -11.425 -12.771 1.00 83.88 88 ALA A O 1
ATOM 660 N N . GLY A 1 89 ? 13.167 -10.433 -11.616 1.00 76.88 89 GLY A N 1
ATOM 661 C CA . GLY A 1 89 ? 13.259 -11.240 -10.409 1.00 76.88 89 GLY A CA 1
ATOM 662 C C . GLY A 1 89 ? 14.397 -10.774 -9.500 1.00 76.88 89 GLY A C 1
ATOM 663 O O . GLY A 1 89 ? 15.381 -10.184 -9.941 1.00 76.88 89 GLY A O 1
ATOM 664 N N . HIS A 1 90 ? 14.273 -11.056 -8.204 1.00 76.38 90 HIS A N 1
ATOM 665 C CA . HIS A 1 90 ? 15.321 -10.770 -7.231 1.00 76.38 90 HIS A CA 1
ATOM 666 C C . HIS A 1 90 ? 15.687 -12.058 -6.490 1.00 76.38 90 HIS A C 1
ATOM 668 O O . HIS A 1 90 ? 14.845 -12.645 -5.817 1.00 76.38 90 HIS A O 1
ATOM 674 N N . GLU A 1 91 ? 16.959 -12.473 -6.564 1.00 71.19 91 GLU A N 1
ATOM 675 C CA . GLU A 1 91 ? 17.439 -13.738 -5.968 1.00 71.19 91 GLU A CA 1
ATOM 676 C C . GLU A 1 91 ? 17.162 -13.855 -4.459 1.00 71.19 91 GLU A C 1
ATOM 678 O O . GLU A 1 91 ? 17.003 -14.949 -3.940 1.00 71.19 91 GLU A O 1
ATOM 683 N N . ALA A 1 92 ? 17.065 -12.730 -3.744 1.00 76.31 92 ALA A N 1
ATOM 684 C CA . ALA A 1 92 ? 16.808 -12.703 -2.306 1.00 76.31 92 ALA A CA 1
ATOM 685 C C . ALA A 1 92 ? 15.331 -12.923 -1.929 1.00 76.31 92 ALA A C 1
ATOM 687 O O . ALA A 1 92 ? 15.029 -13.021 -0.741 1.00 76.31 92 ALA A O 1
ATOM 688 N N . TRP A 1 93 ? 14.410 -12.917 -2.897 1.00 76.12 93 TRP A N 1
ATOM 689 C CA . TRP A 1 93 ? 12.973 -13.075 -2.641 1.00 76.12 93 TRP A CA 1
ATOM 690 C C . TRP A 1 93 ? 12.485 -14.510 -2.817 1.00 76.12 93 TRP A C 1
ATOM 692 O O . TRP A 1 93 ? 11.353 -14.781 -2.444 1.00 76.12 93 TRP A O 1
ATOM 702 N N . ASP A 1 94 ? 13.337 -15.402 -3.338 1.00 61.38 94 ASP A N 1
ATOM 703 C CA . ASP A 1 94 ? 13.107 -16.851 -3.469 1.00 61.38 94 ASP A CA 1
ATOM 704 C C . ASP A 1 94 ? 11.760 -17.262 -4.104 1.00 61.38 94 ASP A C 1
ATOM 706 O O . ASP A 1 94 ? 11.315 -18.387 -3.907 1.00 61.38 94 ASP A O 1
ATOM 710 N N . GLY A 1 95 ? 11.150 -16.362 -4.892 1.00 55.38 95 GLY A N 1
ATOM 711 C CA . GLY A 1 95 ? 9.973 -16.615 -5.736 1.00 55.38 95 GLY A CA 1
ATOM 712 C C . GLY A 1 95 ? 8.779 -17.220 -5.011 1.00 55.38 95 GLY A C 1
ATOM 713 O O . GLY A 1 95 ? 8.594 -18.449 -5.144 1.00 55.38 95 GLY A O 1
#

Sequence (95 aa):
MDPQRRPGRGPGADGERPPPPAEFQAALDALATVRARSEIVLEHIPAPQRLAPWSHAIGARVAEPGELAGEDDVEIASGRFIVLHDPAGHEAWDG

Radius of gyration: 20.12 Å; chains: 1; bounding box: 46×61×41 Å

Foldseek 3Di:
DDDDDDPDDDPPDPPPLDDDDPVVVVVVVVVVPDDDDPQKDKDWDDFDVPPAVDKTKIKIWGFDDDPDPPPPGHTPDIDMDMDHDHPVDDPVVVD

Secondary structure (DSSP, 8-state):
-----PPP--------PPPPPHHHHHHHHHHHT----TTEEEEE----TTT-SEEEEEEEEEE---SSTTS---EEEEEEEEEEE-TT--GGG--